Protein AF-A0AAN5C072-F1 (afdb_monomer_lite)

Foldseek 3Di:
DDFLCCLPPPVNPVVLLVQLVVQLVVQVVVCVVVVHQDDCPVPPPSPDDDSSRSSSRVSVVVSVVVSVVSVVDDGPVRVPCPPPPD

Organism: NCBI:txid1317129

Radius of gyration: 17.31 Å; chains: 1; bounding box: 55×25×37 Å

Sequence (86 aa):
HFARDYFVKPQFTDTLRDYANDIRDLILAYSSNMGLKIDHKFCWNQKQLTDEECAMQVAQWAVNLERSIAMSSWSDDELRNYKQQY

InterPro domains:
  IPR042089 Peptidase M13, domain 2 [G3DSA:1.10.1380.10] (1-86)

Structure (mmCIF, N/CA/C/O backbone):
data_AF-A0AAN5C072-F1
#
_entry.id   AF-A0AAN5C072-F1
#
loop_
_atom_site.group_PDB
_atom_site.id
_atom_site.type_symbol
_atom_site.label_atom_id
_atom_site.label_alt_id
_atom_site.label_comp_id
_atom_site.label_asym_id
_atom_site.label_entity_id
_atom_site.label_seq_id
_atom_site.pdbx_PDB_ins_code
_atom_site.Cartn_x
_atom_site.Cartn_y
_atom_site.Cartn_z
_atom_site.occupancy
_atom_site.B_iso_or_equiv
_atom_site.auth_seq_id
_atom_site.auth_comp_id
_atom_site.auth_asym_id
_atom_site.auth_atom_id
_atom_site.pdbx_PDB_model_num
ATOM 1 N N . HIS A 1 1 ? 11.607 -9.558 -8.226 1.00 47.78 1 HIS A N 1
ATOM 2 C CA . HIS A 1 1 ? 12.164 -8.193 -8.277 1.00 47.78 1 HIS A CA 1
ATOM 3 C C . HIS A 1 1 ? 11.575 -7.514 -9.501 1.00 47.78 1 HIS A C 1
ATOM 5 O O . HIS A 1 1 ? 11.804 -8.009 -10.599 1.00 47.78 1 HIS A O 1
ATOM 11 N N . PHE A 1 2 ? 10.751 -6.480 -9.332 1.00 52.09 2 PHE A N 1
ATOM 12 C CA . PHE A 1 2 ? 10.254 -5.705 -10.472 1.00 52.09 2 PHE A CA 1
ATOM 13 C C . PHE A 1 2 ? 11.364 -4.758 -10.942 1.00 52.09 2 PHE A C 1
ATOM 15 O O . PHE A 1 2 ? 11.999 -4.104 -10.115 1.00 52.09 2 PHE A O 1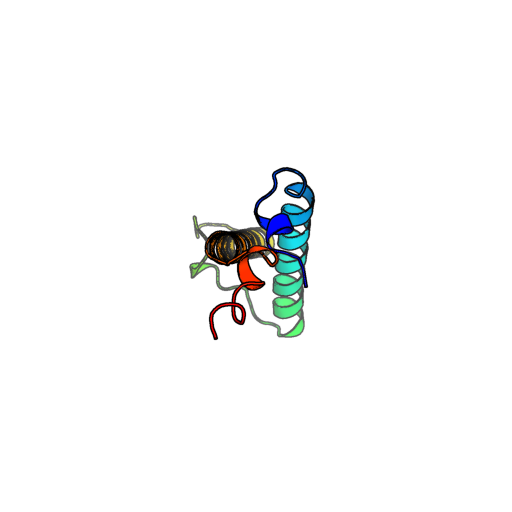
ATOM 22 N N . ALA A 1 3 ? 11.642 -4.737 -12.246 1.00 59.88 3 ALA A N 1
ATOM 23 C CA . ALA A 1 3 ? 12.640 -3.843 -12.830 1.00 59.88 3 ALA A CA 1
ATOM 24 C C . ALA A 1 3 ? 12.148 -2.387 -12.788 1.00 59.88 3 ALA A C 1
ATOM 26 O O . ALA A 1 3 ? 10.944 -2.143 -12.830 1.00 59.88 3 ALA A O 1
ATOM 27 N N . ARG A 1 4 ? 13.072 -1.418 -12.762 1.00 55.97 4 ARG A N 1
ATOM 28 C CA . ARG A 1 4 ? 12.801 0.036 -12.721 1.00 55.97 4 ARG A CA 1
ATOM 29 C C . ARG A 1 4 ? 11.697 0.485 -13.687 1.00 55.97 4 ARG A C 1
ATOM 31 O O . ARG A 1 4 ? 10.851 1.306 -13.345 1.00 55.97 4 ARG A O 1
ATOM 38 N N . ASP A 1 5 ? 11.684 -0.103 -14.881 1.00 54.81 5 ASP A N 1
ATOM 39 C CA . ASP A 1 5 ? 10.711 0.151 -15.945 1.00 54.81 5 ASP A CA 1
ATOM 40 C C . ASP A 1 5 ? 9.252 -0.050 -15.520 1.00 54.81 5 ASP A C 1
ATOM 42 O O . ASP A 1 5 ? 8.374 0.659 -16.017 1.00 54.81 5 ASP A O 1
ATOM 46 N N . TYR A 1 6 ? 9.008 -0.958 -14.574 1.00 56.41 6 TYR A N 1
ATOM 47 C CA . TYR A 1 6 ? 7.696 -1.245 -13.999 1.00 56.41 6 TYR A CA 1
ATOM 48 C C . TYR A 1 6 ? 7.096 -0.037 -13.266 1.00 56.41 6 TYR A C 1
ATOM 50 O O . TYR A 1 6 ? 5.884 0.142 -13.241 1.00 56.41 6 TYR A O 1
ATOM 58 N N . PHE A 1 7 ? 7.944 0.832 -12.711 1.00 57.12 7 PHE A N 1
ATOM 59 C CA . PHE A 1 7 ? 7.521 1.999 -11.933 1.00 57.12 7 PHE A CA 1
ATOM 60 C C . PHE A 1 7 ? 7.507 3.300 -12.749 1.00 57.12 7 PHE A C 1
ATOM 62 O O . PHE A 1 7 ? 6.996 4.318 -12.281 1.00 57.12 7 PHE A O 1
ATOM 69 N N . VAL A 1 8 ? 8.073 3.288 -13.963 1.00 57.97 8 VAL A N 1
ATOM 70 C CA . VAL A 1 8 ? 8.300 4.498 -14.775 1.00 57.97 8 VAL A CA 1
ATOM 71 C C . VAL A 1 8 ? 7.457 4.515 -16.053 1.00 57.97 8 VAL A C 1
ATOM 73 O O . VAL A 1 8 ? 7.006 5.585 -16.467 1.00 57.97 8 VAL A O 1
ATOM 76 N N . LYS A 1 9 ? 7.218 3.363 -16.696 1.00 62.78 9 LYS A N 1
ATOM 77 C CA . LYS A 1 9 ? 6.485 3.323 -17.971 1.00 62.78 9 LYS A CA 1
ATOM 78 C C . LYS A 1 9 ? 4.962 3.406 -17.745 1.00 62.78 9 LYS A C 1
ATOM 80 O O . LYS A 1 9 ? 4.437 2.670 -16.912 1.00 62.78 9 LYS A O 1
ATOM 85 N N . PRO A 1 10 ? 4.220 4.200 -18.552 1.00 59.72 10 PRO A N 1
ATOM 86 C CA . PRO A 1 10 ? 2.757 4.323 -18.448 1.00 59.72 10 PRO A CA 1
ATOM 87 C C . PRO A 1 10 ? 2.008 2.997 -18.612 1.00 59.72 10 PRO A C 1
ATOM 89 O O . PRO A 1 10 ? 0.880 2.859 -18.172 1.00 59.72 10 PRO A O 1
ATOM 92 N N . GLN A 1 11 ? 2.641 2.017 -19.251 1.00 55.47 11 GLN A N 1
ATOM 93 C CA . GLN A 1 11 ? 2.062 0.711 -19.562 1.00 55.47 11 GLN A CA 1
ATOM 94 C C . GLN A 1 11 ? 1.808 -0.145 -18.310 1.00 55.47 11 GLN A C 1
ATOM 96 O O . GLN A 1 11 ? 1.105 -1.144 -18.397 1.00 55.47 11 GLN A O 1
ATOM 101 N N . PHE A 1 12 ? 2.362 0.247 -17.157 1.00 62.81 12 PHE A N 1
ATOM 102 C CA . PHE A 1 12 ? 2.260 -0.497 -15.904 1.00 62.81 12 PHE A CA 1
ATOM 103 C C . PHE A 1 12 ? 1.412 0.207 -14.836 1.00 62.81 12 PHE A C 1
ATOM 105 O O . PHE A 1 12 ? 1.405 -0.241 -13.691 1.00 62.81 12 PHE A O 1
ATOM 112 N N . THR A 1 13 ? 0.675 1.275 -15.170 1.00 63.16 13 THR A N 1
ATOM 113 C CA . THR A 1 13 ? -0.166 1.993 -14.191 1.00 63.16 13 THR A CA 1
ATOM 114 C C . THR A 1 13 ? -1.232 1.119 -13.540 1.00 63.16 13 THR A C 1
ATOM 116 O O . THR A 1 13 ? -1.484 1.286 -12.349 1.00 63.16 13 THR A O 1
ATOM 119 N N . ASP A 1 14 ? -1.821 0.169 -14.272 1.00 66.19 14 ASP A N 1
ATOM 120 C CA . ASP A 1 14 ? -2.770 -0.786 -13.684 1.00 66.19 14 ASP A CA 1
ATOM 121 C C . ASP A 1 14 ? -2.075 -1.703 -12.670 1.00 66.19 14 ASP A C 1
ATOM 123 O O . ASP A 1 14 ? -2.546 -1.858 -11.549 1.00 66.19 14 ASP A O 1
ATOM 127 N N . THR A 1 15 ? -0.880 -2.189 -12.998 1.00 69.69 15 THR A N 1
ATOM 128 C CA . THR A 1 15 ? -0.043 -2.982 -12.089 1.00 69.69 15 THR A CA 1
ATOM 129 C C . THR A 1 15 ? 0.408 -2.217 -10.840 1.00 69.69 15 THR A C 1
ATOM 131 O O . THR A 1 15 ? 0.501 -2.805 -9.769 1.00 69.69 15 THR A O 1
ATOM 134 N N . LEU A 1 16 ? 0.643 -0.902 -10.929 1.00 72.25 16 LEU A N 1
ATOM 135 C CA . LEU A 1 16 ? 0.937 -0.065 -9.756 1.00 72.25 16 LEU A CA 1
ATOM 136 C C . LEU A 1 16 ? -0.288 0.121 -8.854 1.00 72.25 16 LEU A C 1
ATOM 138 O O . LEU A 1 16 ? -0.142 0.209 -7.635 1.00 72.25 16 LEU A O 1
ATOM 142 N N . ARG A 1 17 ? -1.493 0.173 -9.437 1.00 78.44 17 ARG A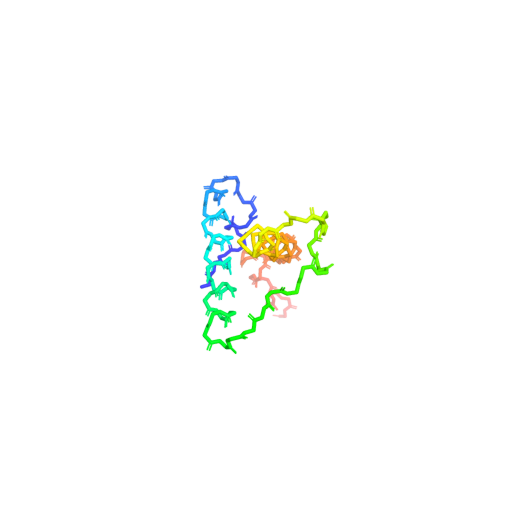 N 1
ATOM 143 C CA . ARG A 1 17 ? -2.745 0.207 -8.672 1.00 78.44 17 ARG A CA 1
ATOM 144 C C . ARG A 1 17 ? -2.980 -1.120 -7.956 1.00 78.44 17 ARG A C 1
ATOM 146 O O . ARG A 1 17 ? -3.346 -1.104 -6.786 1.00 78.44 17 ARG A O 1
ATOM 153 N N . ASP A 1 18 ? -2.735 -2.239 -8.627 1.00 85.25 18 ASP A N 1
ATOM 154 C CA . ASP A 1 18 ? -2.868 -3.567 -8.023 1.00 85.25 18 ASP A CA 1
ATOM 155 C C . ASP A 1 18 ? -1.839 -3.766 -6.907 1.00 85.25 18 ASP A C 1
ATOM 157 O O . ASP A 1 18 ? -2.198 -4.182 -5.812 1.00 85.25 18 ASP A O 1
ATOM 161 N N . TYR A 1 19 ? -0.601 -3.315 -7.112 1.00 83.31 19 TYR A N 1
ATOM 162 C CA . TYR A 1 19 ? 0.416 -3.325 -6.063 1.00 83.31 19 TYR A CA 1
ATOM 163 C C . TYR A 1 19 ? 0.031 -2.460 -4.848 1.00 83.31 19 TYR A C 1
ATOM 165 O O . TYR A 1 19 ? 0.258 -2.853 -3.704 1.00 83.31 19 TYR A O 1
ATOM 173 N N . ALA A 1 20 ? -0.606 -1.302 -5.060 1.00 86.44 20 ALA A N 1
ATOM 174 C CA . ALA A 1 20 ? -1.153 -0.507 -3.959 1.00 86.44 20 ALA A CA 1
ATOM 175 C C . ALA A 1 20 ? -2.291 -1.242 -3.221 1.00 86.44 20 ALA A C 1
ATOM 177 O O . ALA A 1 20 ? -2.371 -1.171 -1.995 1.00 86.44 20 ALA A O 1
ATOM 178 N N . ASN A 1 21 ? -3.151 -1.969 -3.940 1.00 89.69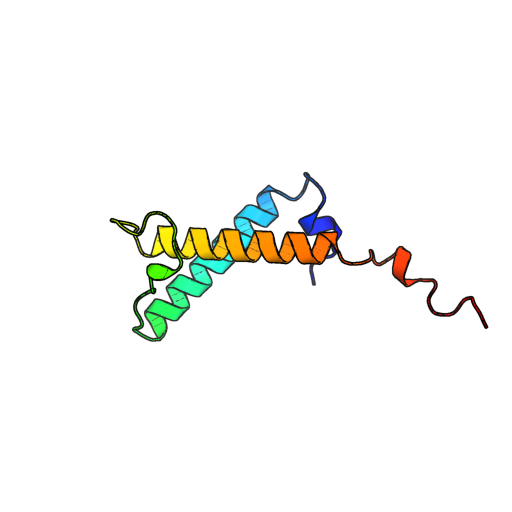 21 ASN A N 1
ATOM 179 C CA . ASN A 1 21 ? -4.196 -2.791 -3.324 1.00 89.69 21 ASN A CA 1
ATOM 180 C C . ASN A 1 21 ? -3.594 -3.926 -2.479 1.00 89.69 21 ASN A C 1
ATOM 182 O O . ASN A 1 21 ? -4.033 -4.121 -1.348 1.00 89.69 21 ASN A O 1
ATOM 186 N N . ASP A 1 22 ? -2.550 -4.598 -2.969 1.00 90.75 22 ASP A N 1
ATOM 187 C CA . ASP A 1 22 ? -1.853 -5.655 -2.227 1.00 90.75 22 ASP A CA 1
ATOM 188 C C . ASP A 1 22 ? -1.236 -5.119 -0.923 1.00 90.75 22 ASP A C 1
ATOM 190 O O . ASP A 1 22 ? -1.339 -5.746 0.135 1.00 90.75 22 ASP A O 1
ATOM 194 N N . ILE A 1 23 ? -0.628 -3.926 -0.966 1.00 89.69 23 ILE A N 1
ATOM 195 C CA . ILE A 1 23 ? -0.078 -3.266 0.229 1.00 89.69 23 ILE A CA 1
ATOM 196 C C . ILE A 1 23 ? -1.197 -2.897 1.211 1.00 89.69 23 ILE A C 1
ATOM 198 O O . ILE A 1 23 ? -1.046 -3.116 2.415 1.00 89.69 23 ILE A O 1
ATOM 202 N N . ARG A 1 24 ? -2.326 -2.362 0.727 1.00 93.31 24 ARG A N 1
ATOM 203 C CA . ARG A 1 24 ? -3.498 -2.076 1.570 1.00 93.31 24 ARG A CA 1
ATOM 204 C C . ARG A 1 24 ? -3.974 -3.348 2.275 1.00 93.31 24 ARG A C 1
ATOM 206 O O . ARG A 1 24 ? -4.171 -3.328 3.489 1.00 93.31 24 ARG A O 1
ATOM 213 N N . ASP A 1 25 ? -4.133 -4.440 1.535 1.00 94.06 25 ASP A N 1
ATOM 214 C CA . ASP A 1 25 ? -4.643 -5.703 2.073 1.00 94.06 25 ASP A CA 1
ATOM 215 C C . ASP A 1 25 ? -3.682 -6.300 3.104 1.00 94.06 25 ASP A C 1
ATOM 217 O O . ASP A 1 25 ? -4.119 -6.786 4.148 1.00 94.06 25 ASP A O 1
ATOM 221 N N . LEU A 1 26 ? -2.371 -6.169 2.884 1.00 93.19 26 LEU A N 1
ATOM 222 C CA . LEU A 1 26 ? -1.355 -6.542 3.865 1.00 93.19 26 LEU A CA 1
ATOM 223 C C . LEU A 1 26 ? -1.476 -5.731 5.166 1.00 93.19 26 LEU A C 1
ATOM 225 O O . LEU A 1 26 ? -1.398 -6.309 6.252 1.00 93.19 26 LEU A O 1
ATOM 229 N N . ILE A 1 27 ? -1.679 -4.412 5.078 1.00 90.81 27 ILE A N 1
ATOM 230 C CA . ILE A 1 27 ? -1.842 -3.534 6.250 1.00 90.81 27 ILE A CA 1
ATOM 231 C C . ILE A 1 27 ? -3.083 -3.938 7.054 1.00 90.81 27 ILE A C 1
ATOM 233 O O . ILE A 1 27 ? -3.006 -4.085 8.278 1.00 90.81 27 ILE A O 1
ATOM 237 N N . LEU A 1 28 ? -4.212 -4.152 6.375 1.00 93.44 28 LEU A N 1
ATOM 238 C CA . LEU A 1 28 ? -5.471 -4.557 7.004 1.00 93.44 28 LEU A CA 1
ATOM 239 C C . LEU A 1 28 ? -5.356 -5.946 7.645 1.00 93.44 28 LEU A C 1
ATOM 241 O O . LEU A 1 28 ? -5.749 -6.131 8.798 1.00 93.44 28 LEU A O 1
ATOM 245 N N . ALA A 1 29 ? -4.753 -6.909 6.943 1.00 93.00 29 ALA A N 1
ATOM 246 C CA . ALA A 1 29 ? -4.525 -8.253 7.464 1.00 93.00 29 ALA A CA 1
ATOM 247 C C . ALA A 1 29 ? -3.603 -8.238 8.691 1.00 93.00 29 ALA A C 1
ATOM 249 O O . ALA A 1 29 ? -3.877 -8.918 9.680 1.00 93.00 29 ALA A O 1
ATOM 250 N N . TYR A 1 30 ? -2.532 -7.440 8.666 1.00 91.62 30 TYR A N 1
ATOM 251 C CA . TYR A 1 30 ? -1.628 -7.288 9.804 1.00 91.62 30 TYR A CA 1
ATOM 252 C C . TYR A 1 30 ? -2.336 -6.669 11.016 1.00 91.62 30 TYR A C 1
ATOM 254 O O . TYR A 1 30 ? -2.235 -7.195 12.125 1.00 91.62 30 TYR A O 1
ATOM 262 N N . SER A 1 31 ? -3.099 -5.593 10.803 1.00 91.19 31 SER A N 1
ATOM 263 C CA . SER A 1 31 ? -3.914 -4.944 11.837 1.00 91.19 31 SER A CA 1
ATOM 264 C C . SER A 1 31 ? -4.898 -5.929 12.478 1.00 91.19 31 SER A C 1
ATOM 266 O O . SER A 1 31 ? -4.925 -6.055 13.706 1.00 91.19 31 SER A O 1
ATOM 268 N N . SER A 1 32 ? -5.623 -6.699 11.661 1.00 92.56 32 SER A N 1
ATOM 269 C CA . SER A 1 32 ? -6.568 -7.719 12.126 1.00 92.56 32 SER A CA 1
ATOM 270 C C . SER A 1 32 ? -5.880 -8.845 12.903 1.00 92.56 32 SER A C 1
ATOM 272 O O . SER A 1 32 ? -6.339 -9.218 13.980 1.00 92.56 32 SER A O 1
ATOM 274 N N . ASN A 1 33 ? -4.765 -9.378 12.394 1.00 93.56 33 ASN A N 1
ATOM 275 C CA . ASN A 1 33 ? -4.055 -10.498 13.021 1.00 93.56 33 ASN A CA 1
ATOM 276 C C . ASN A 1 33 ? -3.397 -10.116 14.352 1.00 93.56 33 ASN A C 1
ATOM 278 O O . ASN A 1 33 ? -3.319 -10.940 15.260 1.00 93.56 33 ASN A O 1
ATOM 282 N N . MET A 1 34 ? -2.930 -8.873 14.474 1.00 92.38 34 MET A N 1
ATOM 283 C CA . MET A 1 34 ? -2.276 -8.373 15.685 1.00 92.38 34 MET A CA 1
ATOM 284 C C . MET A 1 34 ? -3.261 -7.747 16.683 1.00 92.38 34 MET A C 1
ATOM 286 O O . MET A 1 34 ? -2.857 -7.384 17.787 1.00 92.38 34 MET A O 1
ATOM 290 N N . GLY A 1 35 ? -4.536 -7.585 16.310 1.00 89.06 35 GLY A N 1
ATOM 291 C CA . GLY A 1 35 ? -5.531 -6.881 17.123 1.00 89.06 35 GLY A CA 1
ATOM 292 C C . GLY A 1 35 ? -5.201 -5.398 17.337 1.00 89.06 35 GLY A C 1
ATOM 293 O O . GLY A 1 35 ? -5.625 -4.802 18.328 1.00 89.06 35 GLY A O 1
ATOM 294 N N . LEU A 1 36 ? -4.414 -4.804 16.437 1.00 86.38 36 LEU A N 1
ATOM 295 C CA . LEU A 1 36 ? -3.997 -3.406 16.501 1.00 86.38 36 LEU A CA 1
ATOM 296 C C . LEU A 1 36 ? -4.926 -2.558 15.644 1.00 86.38 36 LEU A C 1
ATOM 298 O O . LEU A 1 36 ? -5.253 -2.939 14.526 1.00 86.38 36 LEU A O 1
ATOM 302 N N . LYS A 1 37 ? -5.314 -1.382 16.136 1.00 84.50 37 LYS A N 1
ATOM 303 C CA . LYS A 1 37 ? -6.046 -0.403 15.324 1.00 84.50 37 LYS A CA 1
ATOM 304 C C . LYS A 1 37 ? -5.080 0.363 14.431 1.00 84.50 37 LYS A C 1
ATOM 306 O O . LYS A 1 37 ? -3.962 0.664 14.853 1.00 84.50 37 LYS A O 1
ATOM 311 N N . ILE A 1 38 ? -5.527 0.707 13.230 1.00 84.75 38 ILE A N 1
ATOM 312 C CA . ILE A 1 38 ? -4.758 1.560 12.327 1.00 84.75 38 ILE A CA 1
ATOM 313 C C . ILE A 1 38 ? -4.683 2.973 12.921 1.00 84.75 38 ILE A C 1
ATOM 315 O O . ILE A 1 38 ? -5.692 3.541 13.337 1.00 84.75 38 ILE A O 1
ATOM 319 N N . ASP A 1 39 ? -3.475 3.537 12.991 1.00 84.69 39 ASP A N 1
ATOM 320 C CA . ASP A 1 39 ? -3.278 4.917 13.437 1.00 84.69 39 ASP A CA 1
ATOM 321 C C . ASP A 1 39 ? -3.600 5.887 12.293 1.00 84.69 39 ASP A C 1
ATOM 323 O O . ASP A 1 39 ? -2.839 6.033 11.335 1.00 84.69 39 ASP A O 1
ATOM 327 N N . HIS A 1 40 ? -4.728 6.587 12.406 1.00 87.38 40 HIS A N 1
ATOM 328 C CA . HIS A 1 40 ? -5.177 7.550 11.398 1.00 87.38 40 HIS A CA 1
ATOM 329 C C . HIS A 1 40 ? -4.383 8.859 11.381 1.00 87.38 40 HIS A C 1
ATOM 331 O O . HIS A 1 40 ? -4.622 9.691 10.509 1.00 87.38 40 HIS A O 1
ATOM 337 N N . LYS A 1 41 ? -3.424 9.078 12.294 1.00 85.56 41 LYS A N 1
ATOM 338 C CA . LYS A 1 41 ? -2.634 10.324 12.329 1.00 85.56 41 LYS A CA 1
ATOM 339 C C . LYS A 1 41 ? -1.824 10.567 11.060 1.00 85.56 41 LYS A C 1
ATOM 341 O O . LYS A 1 41 ? -1.598 11.725 10.712 1.00 85.56 41 LYS A O 1
ATOM 346 N N . PHE A 1 42 ? -1.390 9.500 10.392 1.00 81.00 42 PHE A N 1
ATOM 347 C CA . PHE A 1 42 ? -0.638 9.589 9.139 1.00 81.00 42 PHE A CA 1
ATOM 348 C C . PHE A 1 42 ? -1.527 9.962 7.941 1.00 81.00 42 PHE A C 1
ATOM 350 O O . PHE A 1 42 ? -1.038 10.498 6.951 1.00 81.00 42 PHE A O 1
ATOM 357 N N . CYS A 1 43 ? -2.834 9.711 8.033 1.00 84.81 43 CYS A N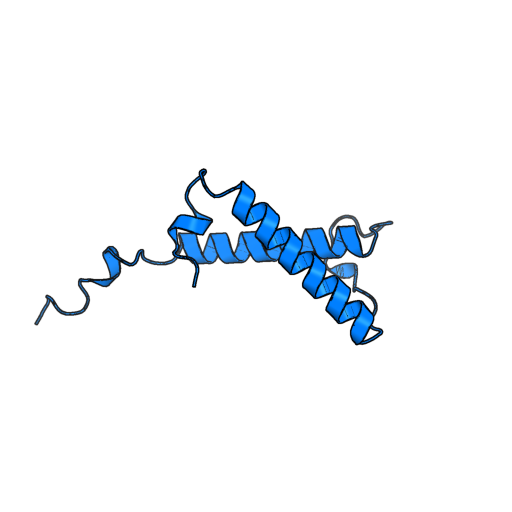 1
ATOM 358 C CA . CYS A 1 43 ? -3.773 9.887 6.933 1.00 84.81 43 CYS A CA 1
ATOM 359 C C . CYS A 1 43 ? -4.278 11.336 6.846 1.00 84.81 43 CYS A C 1
ATOM 361 O O . CYS A 1 43 ? -4.594 11.984 7.850 1.00 84.81 43 CYS A O 1
ATOM 363 N N . TRP A 1 44 ? -4.344 11.867 5.624 1.00 76.44 44 TRP A N 1
ATOM 364 C CA . TRP A 1 44 ? -4.880 13.198 5.356 1.00 76.44 44 TRP A CA 1
ATOM 365 C C . TRP A 1 44 ? -6.392 13.215 5.583 1.00 76.44 44 TRP A C 1
ATOM 367 O O . TRP A 1 44 ? -7.083 12.249 5.273 1.00 76.44 44 TRP A O 1
ATOM 377 N N . ASN A 1 45 ? -6.906 14.336 6.100 1.00 72.56 45 ASN A N 1
ATOM 378 C CA . ASN A 1 45 ? -8.308 14.502 6.505 1.00 72.56 45 ASN A CA 1
ATOM 379 C C . ASN A 1 45 ? -8.762 13.509 7.592 1.00 72.56 45 ASN A C 1
ATOM 381 O O . ASN A 1 45 ? -9.768 12.828 7.454 1.00 72.56 45 ASN A O 1
ATOM 385 N N . GLN A 1 46 ? -8.067 13.523 8.734 1.00 66.44 46 GLN A N 1
ATOM 386 C CA . GLN A 1 46 ? -8.288 12.695 9.938 1.00 66.44 46 GLN A CA 1
ATOM 387 C C . GLN A 1 46 ? -9.725 12.663 10.508 1.00 66.44 46 GLN A C 1
ATOM 389 O O . GLN A 1 46 ? -10.010 11.911 11.440 1.00 66.44 46 GLN A O 1
ATOM 394 N N . LYS A 1 47 ? -10.643 13.497 10.012 1.00 61.28 47 LYS A N 1
ATOM 395 C CA . LYS A 1 47 ? -12.044 13.484 10.428 1.00 61.28 47 LYS A CA 1
ATOM 396 C C . LYS A 1 47 ? -12.807 12.507 9.535 1.00 61.28 47 LYS A C 1
ATOM 398 O O . LYS A 1 47 ? -13.254 12.896 8.467 1.00 61.28 47 LYS A O 1
ATOM 403 N N . GLN A 1 48 ? -13.002 11.289 10.041 1.00 66.56 48 GLN A N 1
ATOM 404 C CA . GLN A 1 48 ? -13.870 10.243 9.475 1.00 66.56 48 GLN A CA 1
ATOM 405 C C . GLN A 1 48 ? -13.315 9.467 8.271 1.00 66.56 48 GLN A C 1
ATOM 407 O O . GLN A 1 48 ? -14.071 9.154 7.358 1.00 66.56 48 GLN A O 1
ATOM 412 N N . LEU A 1 49 ? -12.032 9.100 8.284 1.00 81.00 49 LEU A N 1
ATOM 413 C CA . LEU A 1 49 ? -11.566 8.035 7.395 1.00 81.00 49 LEU A CA 1
ATOM 414 C C . LEU A 1 49 ? -11.836 6.656 8.003 1.00 81.00 49 LEU A C 1
ATOM 416 O O . LEU A 1 49 ? -11.629 6.439 9.198 1.00 81.00 49 LEU A O 1
ATOM 420 N N . THR A 1 50 ? -12.269 5.723 7.164 1.00 88.12 50 THR A N 1
ATOM 421 C CA . THR A 1 50 ? -12.288 4.295 7.487 1.00 88.12 50 THR A CA 1
ATOM 422 C C . THR A 1 50 ? -10.869 3.715 7.491 1.00 88.12 50 THR A C 1
ATOM 424 O O . THR A 1 50 ? -9.941 4.272 6.895 1.00 88.12 50 THR A O 1
ATOM 427 N N . ASP A 1 51 ? -10.692 2.568 8.150 1.00 87.12 51 ASP A N 1
ATOM 428 C CA . ASP A 1 51 ? -9.410 1.849 8.184 1.00 87.12 51 ASP A CA 1
ATOM 429 C C . ASP A 1 51 ? -8.931 1.466 6.775 1.00 87.12 51 ASP A C 1
ATOM 431 O O . ASP A 1 51 ? -7.744 1.594 6.473 1.00 87.12 51 ASP A O 1
ATOM 435 N N . GLU A 1 52 ? -9.851 1.080 5.885 1.00 89.56 52 GLU A N 1
ATOM 436 C CA . GLU A 1 52 ? -9.550 0.775 4.481 1.00 89.56 52 GLU A CA 1
ATOM 437 C C . GLU A 1 52 ? -9.054 2.000 3.712 1.00 89.56 52 GLU A C 1
ATOM 439 O O . GLU A 1 52 ? -8.059 1.919 2.988 1.00 89.56 52 GLU A O 1
ATOM 444 N N . GLU A 1 53 ? -9.710 3.150 3.877 1.00 90.38 53 GLU A N 1
ATOM 445 C CA . GLU A 1 53 ? -9.301 4.389 3.214 1.00 90.38 53 GLU A CA 1
ATOM 446 C C . GLU A 1 53 ? -7.937 4.863 3.719 1.00 90.38 53 GLU A C 1
ATOM 448 O O . GLU A 1 53 ? -7.107 5.324 2.931 1.00 90.38 53 GLU A O 1
ATOM 453 N N . CYS A 1 54 ? -7.673 4.726 5.020 1.00 91.00 54 CYS A N 1
ATOM 454 C CA . CYS A 1 54 ? -6.396 5.131 5.592 1.00 91.00 54 CYS A CA 1
ATOM 455 C C . CYS A 1 54 ? -5.272 4.183 5.143 1.00 91.00 54 CYS A C 1
ATOM 457 O O . CYS A 1 54 ? -4.220 4.642 4.693 1.00 91.00 54 CYS A O 1
ATOM 459 N N . ALA A 1 55 ? -5.517 2.868 5.144 1.00 90.75 55 ALA A N 1
ATOM 460 C CA . ALA A 1 55 ? -4.591 1.882 4.589 1.00 90.75 55 ALA A CA 1
ATOM 461 C C . ALA A 1 55 ? -4.305 2.136 3.099 1.00 90.75 55 ALA A C 1
ATOM 463 O O . ALA A 1 55 ? -3.158 2.023 2.667 1.00 90.75 55 ALA A O 1
ATOM 464 N N . MET A 1 56 ? -5.312 2.550 2.324 1.00 92.19 56 MET A N 1
ATOM 465 C CA . MET A 1 56 ? -5.138 2.914 0.917 1.00 92.19 56 MET A CA 1
ATOM 466 C C . MET A 1 56 ? -4.254 4.157 0.742 1.00 92.19 56 MET A C 1
ATOM 468 O O . MET A 1 56 ? -3.379 4.161 -0.122 1.00 92.19 56 MET A O 1
ATOM 472 N N . GLN A 1 57 ? -4.420 5.199 1.563 1.00 90.62 57 GLN A N 1
ATOM 473 C CA . GLN A 1 57 ? -3.540 6.374 1.505 1.00 90.62 57 GLN A CA 1
ATOM 474 C C . GLN A 1 57 ? -2.083 6.015 1.826 1.00 90.62 57 GLN A C 1
ATOM 476 O O . GLN A 1 57 ? -1.166 6.461 1.135 1.00 90.62 57 GLN A O 1
ATOM 481 N N . VAL A 1 58 ? -1.866 5.176 2.843 1.00 89.75 58 VAL A N 1
ATOM 482 C CA . VAL A 1 58 ? -0.528 4.678 3.199 1.00 89.75 58 VAL A CA 1
ATOM 483 C C . VAL A 1 58 ? 0.064 3.854 2.056 1.00 89.75 58 VAL A C 1
ATOM 485 O O . VAL A 1 58 ? 1.224 4.053 1.694 1.00 89.75 58 VAL A O 1
ATOM 488 N N . ALA A 1 59 ? -0.729 2.975 1.442 1.00 90.06 59 ALA A N 1
ATOM 489 C CA . ALA A 1 59 ? -0.295 2.173 0.306 1.00 90.06 59 ALA A CA 1
ATOM 490 C C . ALA A 1 59 ? 0.097 3.042 -0.898 1.00 90.06 59 ALA A C 1
ATOM 492 O O . ALA A 1 59 ? 1.160 2.851 -1.483 1.00 90.06 59 ALA A O 1
ATOM 493 N N . GLN A 1 60 ? -0.705 4.056 -1.228 1.00 89.19 60 GLN A N 1
ATOM 494 C CA . GLN A 1 60 ? -0.387 5.012 -2.291 1.00 89.19 60 GLN A CA 1
ATOM 495 C C . GLN A 1 60 ? 0.887 5.805 -1.991 1.00 89.19 60 GLN A C 1
ATOM 497 O O . GLN A 1 60 ? 1.704 6.023 -2.887 1.00 89.19 60 GLN A O 1
ATOM 502 N N . TRP A 1 61 ? 1.085 6.224 -0.739 1.00 89.00 61 TRP A N 1
ATOM 503 C CA . TRP A 1 61 ? 2.325 6.870 -0.318 1.00 89.00 61 TRP A CA 1
ATOM 504 C C . TRP A 1 61 ? 3.537 5.946 -0.506 1.00 89.00 61 TRP A C 1
ATOM 506 O O . TRP A 1 61 ? 4.534 6.376 -1.086 1.00 89.00 61 TRP A O 1
ATOM 516 N N . ALA A 1 62 ? 3.435 4.674 -0.108 1.00 86.31 62 ALA A N 1
ATOM 517 C CA . ALA A 1 62 ? 4.502 3.688 -0.275 1.00 86.31 62 ALA A CA 1
ATOM 518 C C . ALA A 1 62 ? 4.830 3.437 -1.757 1.00 86.31 62 ALA A C 1
ATOM 520 O O . ALA A 1 62 ? 5.996 3.464 -2.144 1.00 86.31 62 ALA A O 1
ATOM 521 N N . VAL A 1 63 ? 3.815 3.286 -2.614 1.00 85.69 63 VAL A N 1
ATOM 522 C CA . VAL A 1 63 ? 4.014 3.134 -4.065 1.00 85.69 63 VAL A CA 1
ATOM 523 C C . VAL A 1 63 ? 4.660 4.378 -4.680 1.00 85.69 63 VAL A C 1
ATOM 525 O O . VAL A 1 63 ? 5.539 4.263 -5.533 1.00 85.69 63 VAL A O 1
ATOM 528 N N . ASN A 1 64 ? 4.279 5.578 -4.237 1.00 84.06 64 ASN A N 1
ATOM 529 C CA . ASN A 1 64 ? 4.906 6.816 -4.700 1.00 84.06 64 ASN A CA 1
ATOM 530 C C . ASN A 1 64 ? 6.366 6.938 -4.240 1.00 84.06 64 ASN A C 1
ATOM 532 O O . ASN A 1 64 ? 7.205 7.416 -5.007 1.00 84.06 64 ASN A O 1
ATOM 536 N N . LEU A 1 65 ? 6.683 6.483 -3.025 1.00 83.31 65 LEU A N 1
ATOM 537 C CA . LEU A 1 65 ? 8.055 6.410 -2.532 1.00 83.31 65 LEU A CA 1
ATOM 538 C C . LEU A 1 65 ? 8.885 5.440 -3.381 1.00 83.31 65 LEU A C 1
ATOM 540 O O . LEU A 1 65 ? 9.930 5.838 -3.893 1.00 83.31 65 LEU A O 1
ATOM 544 N N . GLU A 1 66 ? 8.393 4.222 -3.611 1.00 79.06 66 GLU A N 1
ATOM 545 C CA . GLU A 1 66 ? 9.030 3.222 -4.483 1.00 79.06 66 GLU A CA 1
ATOM 546 C C . GLU A 1 66 ? 9.256 3.772 -5.893 1.00 79.06 66 GLU A C 1
ATOM 548 O O . GLU A 1 66 ? 10.347 3.663 -6.452 1.00 79.06 66 GLU A O 1
ATOM 553 N N . ARG A 1 67 ? 8.265 4.476 -6.449 1.00 78.88 67 ARG A N 1
ATOM 554 C CA . ARG A 1 67 ? 8.409 5.158 -7.736 1.00 78.88 67 ARG A CA 1
ATOM 555 C C . ARG A 1 67 ? 9.502 6.226 -7.705 1.00 78.88 67 ARG A C 1
ATOM 557 O O . ARG A 1 67 ? 10.250 6.337 -8.671 1.00 78.88 67 ARG A O 1
ATOM 564 N N . SER A 1 68 ? 9.615 7.013 -6.636 1.00 77.19 68 SER A N 1
ATOM 565 C CA . SER A 1 68 ? 10.674 8.025 -6.515 1.00 77.19 68 SER A CA 1
ATOM 566 C C . SER A 1 68 ? 12.067 7.392 -6.449 1.00 77.19 68 SER A C 1
ATOM 568 O O . SER A 1 68 ? 12.970 7.841 -7.153 1.00 77.19 68 SER A O 1
ATOM 570 N N . ILE A 1 69 ? 12.210 6.290 -5.706 1.00 77.56 69 ILE A N 1
ATOM 571 C CA . ILE A 1 69 ? 13.449 5.510 -5.620 1.00 77.56 69 ILE A CA 1
ATOM 572 C C . ILE A 1 69 ? 13.791 4.933 -6.994 1.00 77.56 69 ILE A C 1
ATOM 574 O O . ILE A 1 69 ? 14.920 5.078 -7.455 1.00 77.56 69 ILE A O 1
ATOM 578 N N . ALA A 1 70 ? 12.811 4.343 -7.681 1.00 73.12 70 ALA A N 1
ATOM 579 C CA . ALA A 1 70 ? 12.989 3.810 -9.023 1.00 73.12 70 ALA A CA 1
ATOM 580 C C . ALA A 1 70 ? 13.351 4.905 -10.039 1.00 73.12 70 ALA A C 1
ATOM 582 O O . ALA A 1 70 ? 14.164 4.672 -10.919 1.00 73.12 70 ALA A O 1
ATOM 583 N N . MET A 1 71 ? 12.809 6.120 -9.935 1.00 70.94 71 MET A N 1
ATOM 584 C CA . MET A 1 71 ? 13.217 7.220 -10.821 1.00 70.94 71 MET A CA 1
ATOM 585 C C . MET A 1 71 ? 14.631 7.735 -10.523 1.00 70.94 71 MET A C 1
ATOM 587 O O . MET A 1 71 ? 15.285 8.256 -11.423 1.00 70.94 71 MET A O 1
ATOM 591 N N . SER A 1 72 ? 15.104 7.605 -9.283 1.00 73.62 72 SER A N 1
ATOM 592 C CA . SER A 1 72 ? 16.470 7.968 -8.891 1.00 73.62 72 SER A CA 1
ATOM 593 C C . SER A 1 72 ? 17.491 6.841 -9.088 1.00 73.62 72 SER A C 1
ATOM 595 O O . SER A 1 72 ? 18.690 7.095 -8.971 1.00 73.62 72 SER A O 1
ATOM 597 N N . SER A 1 73 ? 17.056 5.613 -9.384 1.00 66.06 73 SER A N 1
ATOM 598 C CA . SER A 1 73 ? 17.944 4.469 -9.588 1.00 66.06 73 SER A CA 1
ATOM 599 C C . SER A 1 73 ? 18.410 4.338 -11.041 1.00 66.06 73 SER A C 1
ATOM 601 O O . SER A 1 73 ? 17.744 4.740 -12.001 1.00 66.06 73 SER A O 1
ATOM 603 N N . TRP A 1 74 ? 19.598 3.767 -11.220 1.00 65.00 74 TRP A N 1
ATOM 604 C CA . TRP A 1 74 ? 20.122 3.469 -12.549 1.00 65.00 74 TRP A CA 1
ATOM 605 C C . TRP A 1 74 ? 19.433 2.244 -13.125 1.00 65.00 74 TRP A C 1
ATOM 607 O O . TRP A 1 74 ? 19.106 1.297 -12.410 1.00 65.00 74 TRP A O 1
ATOM 617 N N . SER A 1 75 ? 19.178 2.289 -14.427 1.00 67.25 75 SER A N 1
ATOM 618 C CA . SER A 1 75 ? 18.635 1.138 -15.137 1.00 67.25 75 SER A CA 1
ATOM 619 C C . SER A 1 75 ? 19.712 0.069 -15.261 1.00 67.25 75 SER A C 1
ATOM 621 O O . SER A 1 75 ? 20.903 0.379 -15.297 1.00 67.25 75 SER A O 1
ATOM 623 N N . ASP A 1 76 ? 19.301 -1.192 -15.377 1.00 64.75 76 ASP A N 1
ATOM 624 C CA . ASP A 1 76 ? 20.241 -2.311 -15.512 1.00 64.75 76 ASP A CA 1
ATOM 625 C C . ASP A 1 76 ? 21.177 -2.155 -16.728 1.00 64.75 76 ASP A C 1
ATOM 627 O O . ASP A 1 76 ? 22.308 -2.641 -16.712 1.00 64.75 76 ASP A O 1
ATOM 631 N N . ASP A 1 77 ? 20.754 -1.420 -17.762 1.00 64.50 77 ASP A N 1
ATOM 632 C CA . ASP A 1 77 ? 21.594 -1.096 -18.917 1.00 64.50 77 ASP A CA 1
ATOM 633 C C . ASP A 1 77 ? 22.727 -0.110 -18.584 1.00 64.50 77 ASP A C 1
ATOM 635 O O . ASP A 1 77 ? 23.824 -0.225 -19.134 1.00 64.50 77 ASP A O 1
ATOM 639 N N . GLU A 1 78 ? 22.513 0.806 -17.638 1.00 62.31 78 GLU A N 1
ATOM 640 C CA . GLU A 1 78 ? 23.523 1.763 -17.164 1.00 62.31 78 GLU A CA 1
ATOM 641 C C . GLU A 1 78 ? 24.513 1.118 -16.176 1.00 62.31 78 GLU A C 1
ATOM 643 O O . GLU A 1 78 ? 25.644 1.582 -16.026 1.00 62.31 78 GLU A O 1
ATOM 648 N N . LEU A 1 79 ? 24.139 -0.007 -15.554 1.00 64.31 79 LEU A N 1
ATOM 649 C CA . LEU A 1 79 ? 24.979 -0.755 -14.608 1.00 64.31 79 LEU A CA 1
ATOM 650 C C . LEU A 1 79 ? 26.061 -1.626 -15.279 1.00 64.31 79 LEU A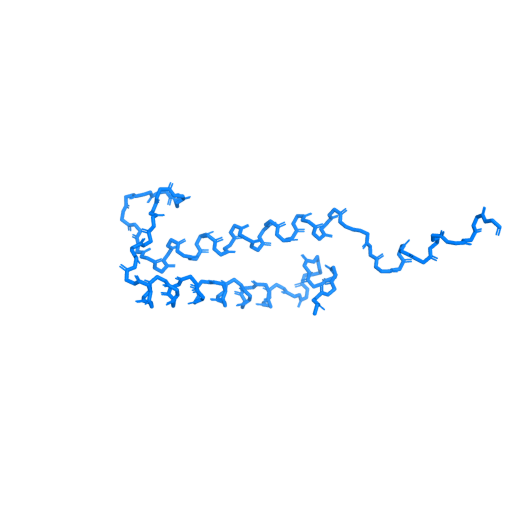 C 1
ATOM 652 O O . LEU A 1 79 ? 26.866 -2.257 -14.590 1.00 64.31 79 LEU A O 1
ATOM 656 N N . ARG A 1 80 ? 26.142 -1.651 -16.616 1.00 62.94 80 ARG A N 1
ATOM 657 C CA . ARG A 1 80 ? 27.114 -2.480 -17.358 1.00 62.94 80 ARG A CA 1
ATOM 658 C C . ARG A 1 80 ? 28.549 -1.936 -17.348 1.00 62.94 80 ARG A C 1
ATOM 660 O O . ARG A 1 80 ? 29.490 -2.706 -17.528 1.00 62.94 80 ARG A O 1
ATOM 667 N N . ASN A 1 81 ? 28.742 -0.638 -17.099 1.00 60.06 81 ASN A N 1
ATOM 668 C CA . ASN A 1 81 ? 30.038 0.032 -17.287 1.00 60.06 81 ASN A CA 1
ATOM 669 C C . ASN A 1 81 ? 30.971 0.037 -16.064 1.00 60.06 81 ASN A C 1
ATOM 671 O O . ASN A 1 81 ? 32.042 0.635 -16.124 1.00 60.06 81 ASN A O 1
ATOM 675 N N . TYR A 1 82 ? 30.644 -0.667 -14.976 1.00 56.25 82 TYR A N 1
ATOM 676 C CA . TYR A 1 82 ? 31.447 -0.623 -13.741 1.00 56.25 82 TYR A CA 1
ATOM 677 C C . TYR A 1 82 ? 32.869 -1.227 -13.871 1.00 56.25 82 TYR A C 1
ATOM 679 O O . TYR A 1 82 ? 33.699 -1.037 -12.988 1.00 56.25 82 TYR A O 1
ATOM 687 N N . LYS A 1 83 ? 33.188 -1.948 -14.961 1.00 55.09 83 LYS A N 1
ATOM 688 C CA . LYS A 1 83 ? 34.499 -2.608 -15.167 1.00 55.09 83 LYS A CA 1
ATOM 689 C C . LYS A 1 83 ? 35.230 -2.282 -16.479 1.00 55.09 83 LYS A C 1
ATOM 691 O O . LYS A 1 83 ? 36.273 -2.872 -16.720 1.00 55.09 83 LYS A O 1
ATOM 696 N N . GLN A 1 84 ? 34.750 -1.364 -17.321 1.00 53.12 84 GLN A N 1
ATOM 697 C CA . GLN A 1 84 ? 35.431 -1.034 -18.594 1.00 53.12 84 GLN A CA 1
ATOM 698 C C . GLN A 1 84 ? 36.485 0.090 -18.488 1.00 53.12 84 GLN A C 1
ATOM 700 O O . GLN A 1 84 ? 36.938 0.598 -19.509 1.00 53.12 84 GLN A O 1
ATO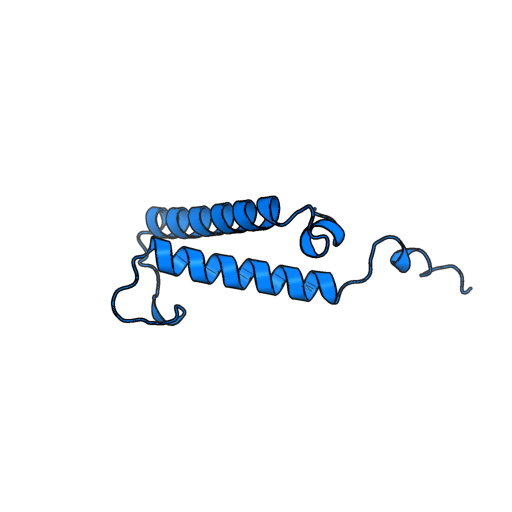M 705 N N . GLN A 1 85 ? 36.890 0.481 -17.274 1.00 47.12 85 GLN A N 1
ATOM 706 C CA . GLN A 1 85 ? 37.862 1.561 -17.036 1.00 47.12 85 GLN A CA 1
ATOM 707 C C . GLN A 1 85 ? 39.195 1.132 -16.388 1.00 47.12 85 GLN A C 1
ATOM 709 O O . GLN A 1 85 ? 39.937 2.001 -15.934 1.00 47.12 85 GLN A O 1
ATOM 714 N N . TYR A 1 86 ? 39.543 -0.160 -16.395 1.00 45.78 86 TYR A N 1
ATOM 715 C CA . TYR A 1 86 ? 40.902 -0.622 -16.069 1.00 45.78 86 TYR A CA 1
ATOM 716 C C . TYR A 1 86 ? 41.445 -1.572 -17.130 1.00 45.78 86 TYR A C 1
ATOM 718 O O . TYR A 1 86 ? 40.721 -2.537 -17.467 1.00 45.78 86 TYR A O 1
#

pLDDT: mean 76.18, std 14.12, range [45.78, 94.06]

Secondary structure (DSSP, 8-state):
---THHHHSGGGHHHHHHHHHHHHHHHHHHHHHHTPPP-GGGSSS-SS--HHHHHHHHHHHHHHHHHHHHHHSPPTTGGGGGGTT-